Protein AF-A0A920IWI6-F1 (afdb_monomer_lite)

Secondary structure (DSSP, 8-state):
-HHHHHHHHSSS-HHHHHHHHHHHHHHHHHHHHHHHHHHHHHHHHHHHHHHHHHHHS---SS--HHHHTHHHHHHHHHHHHHHHHHHHH--SHHHHHHHHHHHHHHHH--STTHHHHHHHHHHHHHHHHGGG------S--------HHHHHHHHHHHHHHHHHHHHHT--

Sequence (171 aa):
MEWMALCSFLPGPTSTQVITGIGLERGGRSLALLTLVVWALPMILLMGCLSFIPQVFGSSNSFPVWLEFLVPMAAGFVAWAAWQIGRKVVTDKLSVALWAQGFAVVLMSGSPWGIPLILLSGGILGIVLGDSQKSEPNDNVVGNSFPWGIFTLFVGITSTCWIAMQFSLIP

Foldseek 3Di:
DVLLVVLVVDPDDSVLSSQLVVLCVPPHPVRSVVSNCVVCVVVCVVVVVVVCVPVVVDDDPDDDPVVVVVVVVVVVVVVVVLVVVLVVQVDDPLSVVLSVLLVVLVVVDPDPCSVVVSVVVNVVSCVVPVPVCPDDPPVDPPDPPPVVVVVVVVVVVVVVVVVVVVVVPPD

Radius of gyration: 20.81 Å; chains: 1; bounding box: 46×34×58 Å

pLDDT: mean 77.02, std 13.46, range [40.22, 94.19]

Structure (mmCIF, N/CA/C/O backbone):
data_AF-A0A920IWI6-F1
#
_entry.id   AF-A0A920IWI6-F1
#
loop_
_atom_site.group_PDB
_atom_site.id
_atom_site.type_symbol
_atom_site.label_atom_id
_atom_site.label_alt_id
_atom_site.label_comp_id
_atom_site.label_asym_id
_atom_site.label_entity_id
_atom_site.label_seq_id
_atom_site.pdbx_PDB_ins_code
_atom_site.Cartn_x
_atom_site.Cartn_y
_atom_site.Cartn_z
_atom_site.occupancy
_atom_site.B_iso_or_equiv
_atom_site.auth_seq_id
_atom_site.auth_comp_id
_atom_site.auth_asym_id
_atom_site.auth_atom_id
_atom_site.pdbx_PDB_model_num
ATOM 1 N N . MET A 1 1 ? 11.734 -3.103 21.085 1.00 55.38 1 MET A N 1
ATOM 2 C CA . MET A 1 1 ? 10.728 -4.048 20.548 1.00 55.38 1 MET A CA 1
ATOM 3 C C . MET A 1 1 ? 9.296 -3.562 20.766 1.00 55.38 1 MET A C 1
ATOM 5 O O . MET A 1 1 ? 8.414 -4.016 20.052 1.00 55.38 1 MET A O 1
ATOM 9 N N . GLU A 1 2 ? 9.062 -2.596 21.661 1.00 67.62 2 GLU A N 1
ATOM 10 C CA . GLU A 1 2 ? 7.712 -2.092 21.970 1.00 67.62 2 GLU A CA 1
ATOM 11 C C . GLU A 1 2 ? 7.025 -1.402 20.777 1.00 67.62 2 GLU A C 1
ATOM 13 O O . GLU A 1 2 ? 5.837 -1.603 20.556 1.00 67.62 2 GLU A O 1
ATOM 18 N N . TRP A 1 3 ? 7.779 -0.712 19.910 1.00 62.53 3 TRP A N 1
ATOM 19 C CA . TRP A 1 3 ? 7.235 -0.082 18.696 1.00 62.53 3 TRP A CA 1
ATOM 20 C C . TRP A 1 3 ? 6.680 -1.060 17.668 1.00 62.53 3 TRP A C 1
ATOM 22 O O . TRP A 1 3 ? 5.692 -0.758 17.013 1.00 62.53 3 TRP A O 1
ATOM 32 N N . MET A 1 4 ? 7.268 -2.250 17.540 1.00 63.41 4 MET A N 1
ATOM 33 C CA . MET A 1 4 ? 6.715 -3.272 16.651 1.00 63.41 4 MET A CA 1
ATOM 34 C C . MET A 1 4 ? 5.373 -3.774 17.180 1.00 63.41 4 MET A C 1
ATOM 36 O O . MET A 1 4 ? 4.449 -3.933 16.393 1.00 63.41 4 MET A O 1
ATOM 40 N N . ALA A 1 5 ? 5.236 -3.957 18.495 1.00 62.12 5 ALA A N 1
ATOM 41 C CA . ALA A 1 5 ? 3.978 -4.372 19.113 1.00 62.12 5 ALA A CA 1
ATOM 42 C C . ALA A 1 5 ? 2.900 -3.276 19.013 1.00 62.12 5 ALA A C 1
ATOM 44 O O . ALA A 1 5 ? 1.778 -3.562 18.602 1.00 62.12 5 ALA A O 1
ATOM 45 N N . LEU A 1 6 ? 3.257 -2.016 19.284 1.00 66.31 6 LEU A N 1
ATOM 46 C CA . LEU A 1 6 ? 2.349 -0.870 19.170 1.00 66.31 6 LEU A CA 1
ATOM 47 C C . LEU A 1 6 ? 1.905 -0.617 17.723 1.00 66.31 6 LEU A C 1
ATOM 49 O O . LEU A 1 6 ? 0.715 -0.472 17.457 1.00 66.31 6 LEU A O 1
ATOM 53 N N . CYS A 1 7 ? 2.826 -0.624 16.760 1.00 65.44 7 CYS A N 1
ATOM 54 C CA . CYS A 1 7 ? 2.481 -0.447 15.348 1.00 65.44 7 CYS A CA 1
ATOM 55 C C . CYS A 1 7 ? 1.749 -1.656 14.753 1.00 65.44 7 CYS A C 1
ATOM 57 O O . CYS A 1 7 ? 1.049 -1.495 13.766 1.00 65.44 7 CYS A O 1
ATOM 59 N N . SER A 1 8 ? 1.867 -2.850 15.343 1.00 61.97 8 SER A N 1
ATOM 60 C CA . SER A 1 8 ? 1.022 -3.997 14.969 1.00 61.97 8 SER A CA 1
ATOM 61 C C . SER A 1 8 ? -0.428 -3.827 15.430 1.00 61.97 8 SER A C 1
ATOM 63 O O . SER A 1 8 ? -1.314 -4.486 14.895 1.00 61.97 8 SER A O 1
ATOM 65 N N . PHE A 1 9 ? -0.658 -2.967 16.427 1.00 62.41 9 PHE A N 1
ATOM 66 C CA . PHE A 1 9 ? -1.979 -2.645 16.957 1.00 62.41 9 PHE A CA 1
ATOM 67 C C . PHE A 1 9 ? -2.629 -1.463 16.219 1.00 62.41 9 PHE A C 1
ATOM 69 O O . PHE A 1 9 ? -3.846 -1.430 16.059 1.00 62.41 9 PHE A O 1
ATOM 76 N N . LEU A 1 10 ? -1.837 -0.489 15.745 1.00 68.56 10 LEU A N 1
ATOM 77 C CA . LEU A 1 10 ? -2.353 0.630 14.951 1.00 68.56 10 LEU A CA 1
ATOM 78 C C . LEU A 1 10 ? -2.715 0.190 13.518 1.00 68.56 10 LEU A C 1
ATOM 80 O O . LEU A 1 10 ? -1.914 -0.469 12.856 1.00 68.56 10 LEU A O 1
ATOM 84 N N . PRO A 1 11 ? -3.862 0.628 12.967 1.00 58.19 11 PRO A N 1
ATOM 85 C CA . PRO A 1 11 ? -4.269 0.265 11.613 1.00 58.19 11 PRO A CA 1
ATOM 86 C C . PRO A 1 11 ? -3.323 0.867 10.561 1.00 58.19 11 PRO A C 1
ATOM 88 O O . PRO A 1 11 ? -3.189 2.087 10.452 1.00 58.19 11 PRO A O 1
ATOM 91 N N . GLY A 1 12 ? -2.647 0.007 9.792 1.00 64.19 12 GLY A N 1
ATOM 92 C CA . GLY A 1 12 ? -1.778 0.393 8.677 1.00 64.19 12 GLY A CA 1
ATOM 93 C C . GLY A 1 12 ? -0.689 -0.641 8.351 1.00 64.19 12 GLY A C 1
ATOM 94 O O . GLY A 1 12 ? -0.628 -1.707 8.963 1.00 64.19 12 GLY A O 1
ATOM 95 N N . PRO A 1 13 ? 0.162 -0.369 7.345 1.00 77.06 13 PRO A N 1
ATOM 96 C CA . PRO A 1 13 ? 1.268 -1.249 7.001 1.00 77.06 13 PRO A CA 1
ATOM 97 C C . PRO A 1 13 ? 2.352 -1.179 8.081 1.00 77.06 13 PRO A C 1
ATOM 99 O O . PRO A 1 13 ? 3.016 -0.156 8.251 1.00 77.06 13 PRO A O 1
ATOM 102 N N . THR A 1 14 ? 2.584 -2.295 8.769 1.00 77.81 14 THR A N 1
ATOM 103 C CA . THR A 1 14 ? 3.462 -2.347 9.947 1.00 77.81 14 THR A CA 1
ATOM 104 C C . THR A 1 14 ? 4.879 -1.836 9.659 1.00 77.81 14 THR A C 1
ATOM 106 O O . THR A 1 14 ? 5.479 -1.179 10.501 1.00 77.81 14 THR A O 1
ATOM 109 N N . SER A 1 15 ? 5.422 -2.061 8.456 1.00 80.81 15 SER A N 1
ATOM 110 C CA . SER A 1 15 ? 6.776 -1.601 8.106 1.00 80.81 15 SER A CA 1
ATOM 111 C C . SER A 1 15 ? 6.910 -0.075 8.071 1.00 80.81 15 SER A C 1
ATOM 113 O O . SER A 1 15 ? 7.887 0.445 8.610 1.00 80.81 15 SER A O 1
ATOM 115 N N . THR A 1 16 ? 5.949 0.643 7.478 1.00 83.94 16 THR A N 1
ATOM 116 C CA . THR A 1 16 ? 5.992 2.112 7.399 1.00 83.94 16 THR A CA 1
ATOM 117 C C . THR A 1 16 ? 5.630 2.741 8.738 1.00 83.94 16 THR A C 1
ATOM 119 O O . THR A 1 16 ? 6.266 3.699 9.170 1.00 83.94 16 THR A O 1
ATOM 122 N N . GLN A 1 17 ? 4.668 2.157 9.450 1.00 84.94 17 GLN A N 1
ATOM 123 C CA . GLN A 1 17 ? 4.281 2.629 10.776 1.00 84.94 17 GLN A CA 1
ATOM 124 C C . GLN A 1 17 ? 5.425 2.528 11.785 1.00 84.94 17 GLN A C 1
ATOM 126 O O . GLN A 1 17 ? 5.655 3.482 12.524 1.00 84.94 17 GLN A O 1
ATOM 131 N N . VAL A 1 18 ? 6.175 1.419 11.794 1.00 86.81 18 VAL A N 1
ATOM 132 C CA . VAL A 1 18 ? 7.304 1.241 12.721 1.00 86.81 18 VAL A CA 1
ATOM 133 C C . VAL A 1 18 ? 8.404 2.266 12.447 1.00 86.81 18 VAL A C 1
ATOM 135 O O . VAL A 1 18 ? 8.878 2.913 13.379 1.00 86.81 18 VAL A O 1
ATOM 138 N N . ILE A 1 19 ? 8.802 2.469 11.187 1.00 87.25 19 ILE A N 1
ATOM 139 C CA . ILE A 1 19 ? 9.897 3.399 10.865 1.00 87.25 19 ILE A CA 1
ATOM 140 C C . ILE A 1 19 ? 9.514 4.872 11.078 1.00 87.25 19 ILE A C 1
ATOM 142 O O . ILE A 1 19 ? 10.323 5.657 11.581 1.00 87.25 19 ILE A O 1
ATOM 146 N N . THR A 1 20 ? 8.275 5.255 10.757 1.00 85.88 20 THR A N 1
ATOM 147 C CA . THR A 1 20 ? 7.767 6.608 11.019 1.00 85.88 20 THR A CA 1
ATOM 148 C C . THR A 1 20 ? 7.549 6.835 12.516 1.00 85.88 20 THR A C 1
ATOM 150 O O . THR A 1 20 ? 7.886 7.907 13.013 1.00 85.88 20 THR A O 1
ATOM 153 N N . GLY A 1 21 ? 7.070 5.827 13.254 1.00 84.38 21 GLY A N 1
ATOM 154 C CA . GLY A 1 21 ? 6.902 5.882 14.709 1.00 84.38 21 GLY A CA 1
ATOM 155 C C . GLY A 1 21 ? 8.226 6.083 15.447 1.00 84.38 21 GLY A C 1
ATOM 156 O O . GLY A 1 21 ? 8.336 6.985 16.274 1.00 84.38 21 GLY A O 1
ATOM 157 N N . ILE A 1 22 ? 9.267 5.332 15.071 1.00 85.88 22 ILE A N 1
ATOM 158 C CA . ILE A 1 22 ? 10.623 5.513 15.618 1.00 85.88 22 ILE A CA 1
ATOM 159 C C . ILE A 1 22 ? 11.168 6.913 15.288 1.00 85.88 22 ILE A C 1
ATOM 161 O O . ILE A 1 22 ? 11.783 7.557 16.140 1.00 85.88 22 ILE A O 1
ATOM 165 N N . GLY A 1 23 ? 10.942 7.408 14.066 1.00 85.69 23 GLY A N 1
ATOM 166 C CA . GLY A 1 23 ? 11.349 8.762 13.671 1.00 85.69 23 GLY A CA 1
ATOM 167 C C . GLY A 1 23 ? 10.645 9.856 14.481 1.00 85.69 23 GLY A C 1
ATOM 168 O O . GLY A 1 23 ? 11.279 10.834 14.882 1.00 85.69 23 GLY A O 1
ATOM 169 N N . LEU A 1 24 ? 9.355 9.665 14.770 1.00 85.75 24 LEU A N 1
ATOM 170 C CA . LEU A 1 24 ? 8.544 10.599 15.548 1.00 85.75 24 LEU A CA 1
ATOM 171 C C . LEU A 1 24 ? 8.997 10.678 17.008 1.00 85.75 24 LEU A C 1
ATOM 173 O O . LEU A 1 24 ? 9.102 11.778 17.546 1.00 85.75 24 LEU A O 1
ATOM 177 N N . GLU A 1 25 ? 9.292 9.539 17.632 1.00 82.19 25 GLU A N 1
ATOM 178 C CA . GLU A 1 25 ? 9.760 9.492 19.019 1.00 82.19 25 GLU A CA 1
ATOM 179 C C . GLU A 1 25 ? 11.139 10.153 19.174 1.00 82.19 25 GLU A C 1
ATOM 181 O O . GLU A 1 25 ? 11.373 10.899 20.122 1.00 82.19 25 GLU A O 1
ATOM 186 N N . ARG A 1 26 ? 12.056 9.923 18.223 1.00 84.19 26 ARG A N 1
ATOM 187 C CA . ARG A 1 26 ? 13.444 10.395 18.350 1.00 84.19 26 ARG A CA 1
ATOM 188 C C . ARG A 1 26 ? 13.678 11.854 17.974 1.00 84.19 26 ARG A C 1
ATOM 190 O O . ARG A 1 26 ? 14.646 12.436 18.452 1.00 84.19 26 ARG A O 1
ATOM 197 N N . GLY A 1 27 ? 12.856 12.451 17.115 1.00 78.88 27 GLY A N 1
ATOM 198 C CA . GLY A 1 27 ? 13.068 13.844 16.694 1.00 78.88 27 GLY A CA 1
ATOM 199 C C . GLY A 1 27 ? 11.824 14.559 16.201 1.00 78.88 27 GLY A C 1
ATOM 200 O O . GLY A 1 27 ? 11.913 15.486 15.392 1.00 78.88 27 GLY A O 1
ATOM 201 N N . GLY A 1 28 ? 10.656 14.125 16.669 1.00 85.88 28 GLY A N 1
ATOM 202 C CA . GLY A 1 28 ? 9.388 14.750 16.342 1.00 85.88 28 GLY A CA 1
ATOM 203 C C . GLY A 1 28 ? 9.023 14.644 14.861 1.00 85.88 28 GLY A C 1
ATOM 204 O O . GLY A 1 28 ? 9.502 13.798 14.106 1.00 85.88 28 GLY A O 1
ATOM 205 N N . ARG A 1 29 ? 8.118 15.527 14.435 1.00 83.25 29 ARG A N 1
ATOM 206 C CA . ARG A 1 29 ? 7.467 15.472 13.114 1.00 83.25 29 ARG A CA 1
ATOM 207 C C . ARG A 1 29 ? 8.447 15.581 11.940 1.00 83.25 29 ARG A C 1
ATOM 209 O O . ARG A 1 29 ? 8.219 14.967 10.904 1.00 83.25 29 ARG A O 1
ATOM 216 N N . SER A 1 30 ? 9.532 16.340 12.106 1.00 85.56 30 SER A N 1
ATOM 217 C CA . SER A 1 30 ? 10.544 16.529 11.060 1.00 85.56 30 SER A CA 1
ATOM 218 C C . SER A 1 30 ? 11.342 15.246 10.807 1.00 85.56 30 SER A C 1
ATOM 220 O O . SER A 1 30 ? 11.473 14.817 9.660 1.00 85.56 30 SER A O 1
ATOM 222 N N . LEU A 1 31 ? 11.793 14.564 11.871 1.00 83.94 31 LEU A N 1
ATOM 223 C CA . LEU A 1 31 ? 12.487 13.282 11.721 1.00 83.94 31 LEU A CA 1
ATOM 224 C C . LEU A 1 31 ? 11.557 12.174 11.221 1.00 83.94 31 LEU A C 1
ATOM 226 O O . LEU A 1 31 ? 12.004 11.347 10.438 1.00 83.94 31 LEU A O 1
ATOM 230 N N . ALA A 1 32 ? 10.275 12.179 11.597 1.00 86.50 32 ALA A N 1
ATOM 231 C CA . ALA A 1 32 ? 9.292 11.228 11.071 1.00 86.50 32 ALA A CA 1
ATOM 232 C C . ALA A 1 32 ? 9.117 11.332 9.542 1.00 86.50 32 ALA A C 1
ATOM 234 O O . ALA A 1 32 ? 9.010 10.315 8.854 1.00 86.50 32 ALA A O 1
ATOM 235 N N . LEU A 1 33 ? 9.115 12.557 9.000 1.00 85.88 33 LEU A N 1
ATOM 236 C CA . LEU A 1 33 ? 9.098 12.777 7.551 1.00 85.88 33 LEU A CA 1
ATOM 237 C C . LEU A 1 33 ? 10.414 12.340 6.908 1.00 85.88 33 LEU A C 1
ATOM 239 O O . LEU A 1 33 ? 10.396 11.674 5.875 1.00 85.88 33 LEU A O 1
ATOM 243 N N . LEU A 1 34 ? 11.550 12.665 7.527 1.00 89.12 34 LEU A N 1
ATOM 244 C CA . LEU A 1 34 ? 12.857 12.296 6.995 1.00 89.12 34 LEU A CA 1
ATOM 245 C C . LEU A 1 34 ? 13.049 10.773 6.951 1.00 89.12 34 LEU A C 1
ATOM 247 O O . LEU A 1 34 ? 13.532 10.257 5.946 1.00 89.12 34 LEU A O 1
ATOM 251 N N . THR A 1 35 ? 12.620 10.034 7.979 1.00 90.44 35 THR A N 1
ATOM 252 C CA . THR A 1 35 ? 12.696 8.564 7.975 1.00 90.44 35 THR A CA 1
ATOM 253 C C . THR A 1 35 ? 11.788 7.944 6.919 1.00 90.44 35 THR A C 1
ATOM 255 O O . THR A 1 35 ? 12.191 6.972 6.281 1.00 90.44 35 THR A O 1
ATOM 258 N N . LEU A 1 36 ? 10.610 8.522 6.669 1.00 89.06 36 LEU A N 1
ATOM 259 C CA . LEU A 1 36 ? 9.719 8.086 5.592 1.00 89.06 36 LEU A CA 1
ATOM 260 C C . LEU A 1 36 ? 10.340 8.334 4.209 1.00 89.06 36 LEU A C 1
ATOM 262 O O . LEU A 1 36 ? 10.294 7.451 3.353 1.00 89.06 36 LEU A O 1
ATOM 266 N N . VAL A 1 37 ? 10.970 9.495 4.002 1.00 89.75 37 VAL A N 1
ATOM 267 C CA . VAL A 1 37 ? 11.681 9.807 2.752 1.00 89.75 37 VAL A CA 1
ATOM 268 C C . VAL A 1 37 ? 12.837 8.837 2.541 1.00 89.75 37 VAL A C 1
ATOM 270 O O . VAL A 1 37 ? 12.911 8.221 1.484 1.00 89.75 37 VAL A O 1
ATOM 273 N N . VAL A 1 38 ? 13.695 8.640 3.545 1.00 92.00 38 VAL A N 1
ATOM 274 C CA . VAL A 1 38 ? 14.835 7.709 3.464 1.00 92.00 38 VAL A CA 1
ATOM 275 C C . VAL A 1 38 ? 14.367 6.276 3.192 1.00 92.00 38 VAL A C 1
ATOM 277 O O . VAL A 1 38 ? 15.019 5.557 2.439 1.00 92.00 38 VAL A O 1
ATOM 280 N N . TRP A 1 39 ? 13.223 5.872 3.748 1.00 91.19 39 TRP A N 1
ATOM 281 C CA . TRP A 1 39 ? 12.625 4.560 3.501 1.00 91.19 39 TRP A CA 1
ATOM 282 C C . TRP A 1 39 ? 12.106 4.388 2.064 1.00 91.19 39 TRP A C 1
ATOM 284 O O . TRP A 1 39 ? 12.289 3.323 1.477 1.00 91.19 39 TRP A O 1
ATOM 294 N N . ALA A 1 40 ? 11.487 5.418 1.478 1.00 90.25 40 ALA A N 1
ATOM 295 C CA . ALA A 1 40 ? 10.941 5.363 0.117 1.00 90.25 40 ALA A CA 1
ATOM 296 C C . ALA A 1 40 ? 12.008 5.557 -0.979 1.00 90.25 40 ALA A C 1
ATOM 298 O O . ALA A 1 40 ? 11.897 5.006 -2.077 1.00 90.25 40 ALA A O 1
ATOM 299 N N . LEU A 1 41 ? 13.060 6.319 -0.673 1.00 92.62 41 LEU A N 1
ATOM 300 C CA . LEU A 1 41 ? 14.152 6.680 -1.576 1.00 92.62 41 LEU A CA 1
ATOM 301 C C . LEU A 1 41 ? 14.799 5.498 -2.327 1.00 92.62 41 LEU A C 1
ATOM 303 O O . LEU A 1 41 ? 14.967 5.633 -3.539 1.00 92.62 41 LEU A O 1
ATOM 307 N N . PRO A 1 42 ? 15.129 4.340 -1.715 1.00 91.50 42 PRO A N 1
ATOM 308 C CA . PRO A 1 42 ? 15.758 3.236 -2.444 1.00 91.50 42 PRO A CA 1
ATOM 309 C C . PRO A 1 42 ? 14.888 2.700 -3.584 1.00 91.50 42 PRO A C 1
ATOM 311 O O . PRO A 1 42 ? 15.408 2.433 -4.665 1.00 91.50 42 PRO A O 1
ATOM 314 N N . MET A 1 43 ? 13.570 2.586 -3.383 1.00 90.88 43 MET A N 1
ATOM 315 C CA . MET A 1 43 ? 12.673 2.130 -4.449 1.00 90.88 43 MET A CA 1
ATOM 316 C C . MET A 1 43 ? 12.461 3.190 -5.523 1.00 90.88 43 MET A C 1
ATOM 318 O O . MET A 1 43 ? 12.404 2.844 -6.701 1.00 90.88 43 MET A O 1
ATOM 322 N N . ILE A 1 44 ? 12.402 4.468 -5.142 1.00 92.06 44 ILE A N 1
ATOM 323 C CA . ILE A 1 44 ? 12.317 5.577 -6.102 1.00 92.06 44 ILE A CA 1
ATOM 324 C C . ILE A 1 44 ? 13.566 5.606 -6.988 1.00 92.06 44 ILE A C 1
ATOM 326 O O . ILE A 1 44 ? 13.440 5.713 -8.204 1.00 92.06 44 ILE A O 1
ATOM 330 N N . LEU A 1 45 ? 14.761 5.462 -6.404 1.00 93.88 45 LEU A N 1
ATOM 331 C CA . LEU A 1 45 ? 16.008 5.396 -7.165 1.00 93.88 45 LEU A CA 1
ATOM 332 C C . LEU A 1 45 ? 16.059 4.163 -8.063 1.00 93.88 45 LEU A C 1
ATOM 334 O O . LEU A 1 45 ? 16.397 4.289 -9.234 1.00 93.88 45 LEU A O 1
ATOM 338 N N . LEU A 1 46 ? 15.704 2.986 -7.544 1.00 92.56 46 LEU A N 1
ATOM 339 C CA . LEU A 1 46 ? 15.715 1.751 -8.326 1.00 92.56 46 LEU A CA 1
ATOM 340 C C . LEU A 1 46 ? 14.767 1.858 -9.525 1.00 92.56 46 LEU A C 1
ATOM 342 O O . LEU A 1 46 ? 15.193 1.647 -10.656 1.00 92.56 46 LEU A O 1
ATOM 346 N N . MET A 1 47 ? 13.507 2.236 -9.299 1.00 88.88 47 MET A N 1
ATOM 347 C CA . MET A 1 47 ? 12.517 2.391 -10.370 1.00 88.88 47 MET A CA 1
ATOM 348 C C . MET A 1 47 ? 12.884 3.524 -11.331 1.00 88.88 47 MET A C 1
ATOM 350 O O . MET A 1 47 ? 12.738 3.371 -12.543 1.00 88.88 47 MET A O 1
ATOM 354 N N . GLY A 1 48 ? 13.423 4.629 -10.811 1.00 90.12 48 GLY A N 1
ATOM 355 C CA . GLY A 1 48 ? 13.946 5.732 -11.613 1.00 90.12 48 GLY A CA 1
ATOM 356 C C . GLY A 1 48 ? 15.066 5.279 -12.547 1.00 90.12 48 GLY A C 1
ATOM 357 O O . GLY A 1 48 ? 14.998 5.536 -13.743 1.00 90.12 48 GLY A O 1
ATOM 358 N N . CYS A 1 49 ? 16.048 4.532 -12.039 1.00 88.62 49 CYS A N 1
ATOM 359 C CA . CYS A 1 49 ? 17.125 3.956 -12.844 1.00 88.62 49 CYS A CA 1
ATOM 360 C C . CYS A 1 49 ? 16.600 2.952 -13.880 1.00 88.62 49 CYS A C 1
ATOM 362 O O . CYS A 1 49 ? 17.012 2.998 -15.039 1.00 88.62 49 CYS A O 1
ATOM 364 N N . LEU A 1 50 ? 15.670 2.072 -13.490 1.00 84.31 50 LEU A N 1
ATOM 365 C CA . LEU A 1 50 ? 15.060 1.092 -14.395 1.00 84.31 50 LEU A CA 1
ATOM 366 C C . LEU A 1 50 ? 14.308 1.760 -15.557 1.00 84.31 50 LEU A C 1
ATOM 368 O O . LEU A 1 50 ? 14.319 1.231 -16.666 1.00 84.31 50 LEU A O 1
ATOM 372 N N . SER A 1 51 ? 13.717 2.937 -15.337 1.00 84.50 51 SER A N 1
ATOM 373 C CA . SER A 1 51 ? 13.006 3.709 -16.368 1.00 84.50 51 SER A CA 1
ATOM 374 C C . SER A 1 51 ? 13.902 4.149 -17.538 1.00 84.50 51 SER A C 1
ATOM 376 O O . SER A 1 51 ? 13.431 4.285 -18.666 1.00 84.50 51 SER A O 1
ATOM 378 N N . PHE A 1 52 ? 15.209 4.322 -17.310 1.00 82.06 52 PHE A N 1
ATOM 379 C CA . PHE A 1 52 ? 16.162 4.706 -18.360 1.00 82.06 52 PHE A CA 1
ATOM 380 C C . PHE A 1 52 ? 16.687 3.518 -19.177 1.00 82.06 52 PHE A C 1
ATOM 382 O O . PHE A 1 52 ? 17.242 3.720 -20.257 1.00 82.06 52 PHE A O 1
ATOM 389 N N . ILE A 1 53 ? 16.492 2.277 -18.711 1.00 79.44 53 ILE A N 1
ATOM 390 C CA . ILE A 1 53 ? 16.974 1.068 -19.399 1.00 79.44 53 ILE A CA 1
ATOM 391 C C . ILE A 1 53 ? 16.452 0.992 -20.849 1.00 79.44 53 ILE A C 1
ATOM 393 O O . ILE A 1 53 ? 17.274 0.840 -21.753 1.00 79.44 53 ILE A O 1
ATOM 397 N N . PRO A 1 54 ? 15.146 1.168 -21.139 1.00 73.81 54 PRO A N 1
ATOM 398 C CA . PRO A 1 54 ? 14.646 1.110 -22.516 1.00 73.81 54 PRO A CA 1
ATOM 399 C C . PRO A 1 54 ? 15.241 2.182 -23.442 1.00 73.81 54 PRO A C 1
ATOM 401 O O . PRO A 1 54 ? 15.360 1.953 -24.642 1.00 73.81 54 PRO A O 1
ATOM 404 N N . GLN A 1 55 ? 15.635 3.339 -22.898 1.00 74.50 55 GLN A N 1
ATOM 405 C CA . GLN A 1 55 ? 16.200 4.450 -23.672 1.00 74.50 55 GLN A CA 1
ATOM 406 C C . GLN A 1 55 ? 17.663 4.192 -24.070 1.00 74.50 55 GLN A C 1
ATOM 408 O O . GLN A 1 55 ? 18.088 4.603 -25.147 1.00 74.50 55 GLN A O 1
ATOM 413 N N . VAL A 1 56 ? 18.426 3.491 -23.224 1.00 71.12 56 VAL A N 1
ATOM 414 C CA . VAL A 1 56 ? 19.852 3.184 -23.449 1.00 71.12 56 VAL A CA 1
ATOM 415 C C . VAL A 1 56 ? 20.045 1.985 -24.382 1.00 71.12 56 VAL A C 1
ATOM 417 O O . VAL A 1 56 ? 20.973 1.976 -25.186 1.00 71.12 56 VAL A O 1
ATOM 420 N N . PHE A 1 57 ? 19.164 0.982 -24.313 1.00 68.06 57 PHE A N 1
ATOM 421 C CA . PHE A 1 57 ? 19.268 -0.252 -25.108 1.00 68.06 57 PHE A CA 1
ATOM 422 C C . PHE A 1 57 ? 18.667 -0.159 -26.520 1.00 68.06 57 PHE A C 1
ATOM 424 O O . PHE A 1 57 ? 18.512 -1.190 -27.169 1.00 68.06 57 PHE A O 1
ATOM 431 N N . GLY A 1 58 ? 18.352 1.060 -26.981 1.00 65.69 58 GLY A N 1
ATOM 432 C CA . GLY A 1 58 ? 17.846 1.421 -28.309 1.00 65.69 58 GLY A CA 1
ATOM 433 C C . GLY A 1 58 ? 17.673 0.269 -29.298 1.00 65.69 58 GLY A C 1
ATOM 434 O O . GLY A 1 58 ? 18.597 -0.048 -30.041 1.00 65.69 58 GLY A O 1
ATOM 435 N N . SER A 1 59 ? 16.491 -0.349 -29.335 1.00 53.91 59 SER A N 1
ATOM 436 C CA . SER A 1 59 ? 16.073 -1.203 -30.451 1.00 53.91 59 SER A CA 1
ATOM 437 C C . SER A 1 59 ? 14.591 -1.529 -30.379 1.00 53.91 59 SER A C 1
ATOM 439 O O . SER A 1 59 ? 14.147 -2.237 -29.483 1.00 53.91 59 SER A O 1
ATOM 441 N N . SER A 1 60 ? 13.876 -1.067 -31.411 1.00 55.75 60 SER A N 1
ATOM 442 C CA . SER A 1 60 ? 12.479 -1.358 -31.754 1.00 55.75 60 SER A CA 1
ATOM 443 C C . SER A 1 60 ? 11.441 -1.000 -30.687 1.00 55.75 60 SER A C 1
ATOM 445 O O . SER A 1 60 ? 11.656 -1.105 -29.491 1.00 55.75 60 SER A O 1
ATOM 447 N N . ASN A 1 61 ? 10.274 -0.560 -31.136 1.00 57.09 61 ASN A N 1
ATOM 448 C CA . ASN A 1 61 ? 9.162 -0.064 -30.323 1.00 57.09 61 ASN A CA 1
ATOM 449 C C . ASN A 1 61 ? 8.469 -1.168 -29.478 1.00 57.09 61 ASN A C 1
ATOM 451 O O . ASN A 1 61 ? 7.263 -1.112 -29.247 1.00 57.09 61 ASN A O 1
ATOM 455 N N . SER A 1 62 ? 9.197 -2.216 -29.086 1.00 61.72 62 SER A N 1
ATOM 456 C CA . SER A 1 62 ? 8.682 -3.454 -28.508 1.00 61.72 62 SER A CA 1
ATOM 457 C C . SER A 1 62 ? 9.493 -3.827 -27.272 1.00 61.72 62 SER A C 1
ATOM 459 O O . SER A 1 62 ? 10.713 -3.967 -27.328 1.00 61.72 62 SER A O 1
ATOM 461 N N . PHE A 1 63 ? 8.802 -3.985 -26.141 1.00 65.38 63 PHE A N 1
ATOM 462 C CA . PHE A 1 63 ? 9.410 -4.484 -24.912 1.00 65.38 63 PHE A CA 1
ATOM 463 C C . PHE A 1 63 ? 10.052 -5.863 -25.156 1.00 65.38 63 PHE A C 1
ATOM 465 O O . PHE A 1 63 ? 9.496 -6.674 -25.899 1.00 65.38 63 PHE A O 1
ATOM 472 N N . PRO A 1 64 ? 11.200 -6.167 -24.527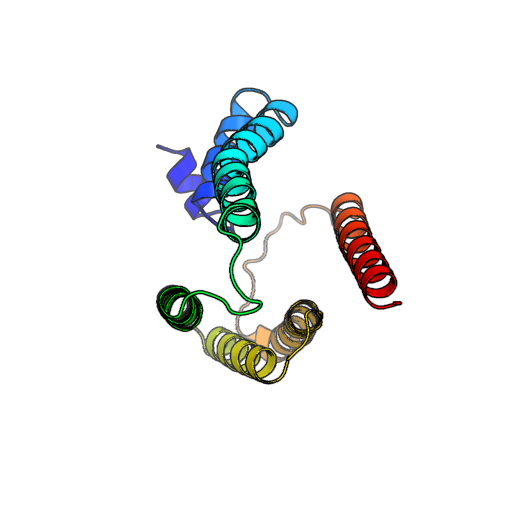 1.00 72.38 64 PRO A N 1
ATOM 473 C CA . PRO A 1 64 ? 11.773 -7.506 -24.557 1.00 72.38 64 PRO A CA 1
ATOM 474 C C . PRO A 1 64 ? 10.745 -8.547 -24.094 1.00 72.38 64 PRO A C 1
ATOM 476 O O . PRO A 1 64 ? 10.117 -8.361 -23.054 1.00 72.38 64 PRO A O 1
ATOM 479 N N . VAL A 1 65 ? 10.627 -9.669 -24.810 1.00 77.00 65 VAL A N 1
ATOM 480 C CA . VAL A 1 65 ? 9.648 -10.747 -24.533 1.00 77.00 65 VAL A CA 1
ATOM 481 C C . VAL A 1 65 ? 9.699 -11.240 -23.076 1.00 77.00 65 VAL A C 1
ATOM 483 O O . VAL A 1 65 ? 8.690 -11.642 -22.509 1.00 77.00 65 VAL A O 1
ATOM 486 N N . TRP A 1 66 ? 10.858 -11.168 -22.414 1.00 75.44 66 TRP A N 1
ATOM 487 C CA . TRP A 1 66 ? 10.988 -11.554 -21.006 1.00 75.44 66 TRP A CA 1
ATOM 488 C C . TRP A 1 66 ? 10.320 -10.572 -20.022 1.00 75.44 66 TRP A C 1
ATOM 490 O O . TRP A 1 66 ? 9.875 -11.003 -18.960 1.00 75.44 66 TRP A O 1
ATOM 500 N N . LEU A 1 67 ? 10.203 -9.278 -20.360 1.00 78.00 67 LEU A N 1
ATOM 501 C CA . LEU A 1 67 ? 9.475 -8.297 -19.540 1.00 78.00 67 LEU A CA 1
ATOM 502 C C . LEU A 1 67 ? 7.959 -8.496 -19.611 1.00 78.00 67 LEU A C 1
ATOM 504 O O . LEU A 1 67 ? 7.257 -8.119 -18.677 1.00 78.00 67 LEU A O 1
ATOM 508 N N . GLU A 1 68 ? 7.446 -9.112 -20.674 1.0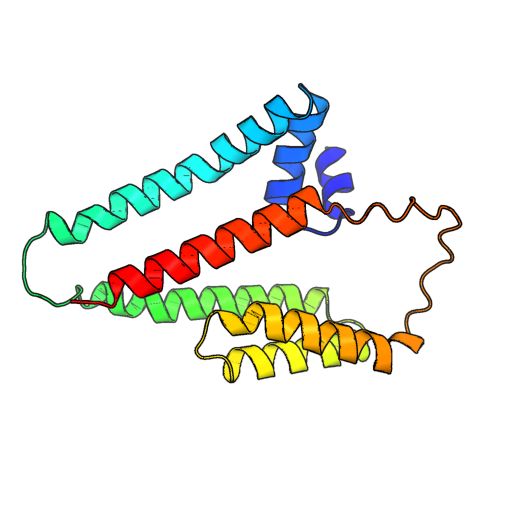0 81.56 68 GLU A N 1
ATOM 509 C CA . GLU A 1 68 ? 6.014 -9.392 -20.808 1.00 81.56 68 GLU A CA 1
ATOM 510 C C . GLU A 1 68 ? 5.521 -10.352 -19.714 1.00 81.56 68 GLU A C 1
ATOM 512 O O . GLU A 1 68 ? 4.414 -10.194 -19.206 1.00 81.56 68 GLU A O 1
ATOM 517 N N . PHE A 1 69 ? 6.381 -11.265 -19.248 1.00 86.44 69 PHE A N 1
ATOM 518 C CA . PHE A 1 69 ? 6.094 -12.152 -18.114 1.00 86.44 69 PHE A CA 1
ATOM 519 C C . PHE A 1 69 ? 6.106 -11.442 -16.753 1.00 86.44 69 PHE A C 1
ATOM 521 O O . PHE A 1 69 ? 5.563 -11.967 -15.780 1.00 86.44 69 PHE A O 1
ATOM 528 N N . LEU A 1 70 ? 6.671 -10.236 -16.663 1.00 86.31 70 LEU A N 1
ATOM 529 C CA . LEU A 1 70 ? 6.743 -9.487 -15.409 1.00 86.31 70 LEU A CA 1
ATOM 530 C C . LEU A 1 70 ? 5.354 -9.010 -14.958 1.00 86.31 70 LEU A C 1
ATOM 532 O O . LEU A 1 70 ? 5.054 -9.041 -13.765 1.00 86.31 70 LEU A O 1
ATOM 536 N N . VAL A 1 71 ? 4.480 -8.650 -15.905 1.00 85.31 71 VAL A N 1
ATOM 537 C CA . VAL A 1 71 ? 3.093 -8.226 -15.641 1.00 85.31 71 VAL A CA 1
ATOM 538 C C . VAL A 1 71 ? 2.251 -9.343 -14.993 1.00 85.31 71 VAL A C 1
ATOM 540 O O . VAL A 1 71 ? 1.727 -9.117 -13.897 1.00 85.31 71 VAL A O 1
ATOM 543 N N . PRO A 1 72 ? 2.126 -10.556 -15.573 1.00 90.25 72 PRO A N 1
ATOM 544 C CA . PRO A 1 72 ? 1.381 -11.644 -14.944 1.00 90.25 72 PRO A CA 1
ATOM 545 C C . PRO A 1 72 ? 2.045 -12.153 -13.655 1.00 90.25 72 PRO A C 1
ATOM 547 O O . PRO A 1 72 ? 1.333 -12.537 -12.727 1.00 90.25 72 PRO A O 1
ATOM 550 N N . MET A 1 73 ? 3.379 -12.105 -13.534 1.00 92.12 73 MET A N 1
ATOM 551 C CA . MET A 1 73 ? 4.056 -12.419 -12.268 1.00 92.12 73 MET A CA 1
ATOM 552 C C . MET A 1 73 ? 3.677 -11.437 -11.154 1.00 92.12 73 MET A C 1
ATOM 554 O O . MET A 1 73 ? 3.334 -11.864 -10.050 1.00 92.12 73 MET A O 1
ATOM 558 N N . ALA A 1 74 ? 3.694 -10.131 -11.438 1.00 90.38 74 ALA A N 1
ATOM 559 C CA . ALA A 1 74 ? 3.278 -9.103 -10.488 1.00 90.38 74 ALA A CA 1
ATOM 560 C C . ALA A 1 74 ? 1.809 -9.284 -10.074 1.00 90.38 74 ALA A C 1
ATOM 562 O O . ALA A 1 74 ? 1.500 -9.243 -8.882 1.00 90.38 74 ALA A O 1
ATOM 563 N N . ALA A 1 75 ? 0.918 -9.571 -11.029 1.00 90.31 75 ALA A N 1
ATOM 564 C CA . ALA A 1 75 ? -0.482 -9.881 -10.741 1.00 90.31 75 ALA A CA 1
ATOM 565 C C . ALA A 1 75 ? -0.626 -11.094 -9.802 1.00 90.31 75 ALA A C 1
ATOM 567 O O . ALA A 1 75 ? -1.402 -11.043 -8.847 1.00 90.31 75 ALA A O 1
ATOM 568 N N . GLY A 1 76 ? 0.169 -12.151 -10.011 1.00 94.19 76 GLY A N 1
ATOM 569 C CA . GLY A 1 76 ? 0.212 -13.321 -9.129 1.00 94.19 76 GLY A CA 1
ATOM 570 C C . GLY A 1 76 ? 0.654 -12.988 -7.700 1.00 94.19 76 GLY A C 1
ATOM 571 O O . GLY A 1 76 ? 0.010 -13.421 -6.741 1.00 94.19 76 GLY A O 1
ATOM 572 N N . PHE A 1 77 ? 1.699 -12.170 -7.537 1.00 93.88 77 PHE A N 1
ATOM 573 C CA . PHE A 1 77 ? 2.147 -11.710 -6.216 1.00 93.88 77 PHE A CA 1
ATOM 574 C C . PHE A 1 77 ? 1.077 -10.890 -5.492 1.00 93.88 77 PHE A C 1
ATOM 576 O O . PHE A 1 77 ? 0.828 -11.119 -4.307 1.00 93.88 77 PHE A O 1
ATOM 583 N N . VAL A 1 78 ? 0.419 -9.967 -6.199 1.00 91.25 78 VAL A N 1
ATOM 584 C CA . VAL A 1 78 ? -0.661 -9.147 -5.632 1.00 91.25 78 VAL A CA 1
ATOM 585 C C . VAL A 1 78 ? -1.850 -10.021 -5.234 1.00 91.25 78 VAL A C 1
ATOM 587 O O . VAL A 1 78 ? -2.369 -9.861 -4.132 1.00 91.25 78 VAL A O 1
ATOM 590 N N . ALA A 1 79 ? -2.245 -10.982 -6.073 1.00 92.25 79 ALA A N 1
ATOM 591 C CA . ALA A 1 79 ? -3.328 -11.914 -5.765 1.00 92.25 79 ALA A CA 1
ATOM 592 C C . ALA A 1 79 ? -3.020 -12.765 -4.522 1.00 92.25 79 ALA A C 1
ATOM 594 O O . ALA A 1 79 ? -3.869 -12.912 -3.641 1.00 92.25 79 ALA A O 1
ATOM 595 N N . TRP A 1 80 ? -1.793 -13.281 -4.406 1.00 93.75 80 TRP A N 1
ATOM 596 C CA . TRP A 1 80 ? -1.373 -14.051 -3.237 1.00 93.75 80 TRP A CA 1
ATOM 597 C C . TRP A 1 80 ? -1.335 -13.200 -1.962 1.00 93.75 80 TRP A C 1
ATOM 599 O O . TRP A 1 80 ? -1.838 -13.629 -0.922 1.00 93.75 80 TRP A O 1
ATOM 609 N N . ALA A 1 81 ? -0.807 -11.975 -2.040 1.00 89.88 81 ALA A N 1
ATOM 610 C CA . ALA A 1 81 ? -0.803 -11.041 -0.917 1.00 89.88 81 ALA A CA 1
ATOM 611 C C . ALA A 1 81 ? -2.233 -10.671 -0.487 1.00 89.88 81 ALA A C 1
ATOM 613 O O . ALA A 1 81 ? -2.554 -10.712 0.702 1.00 89.88 81 ALA A O 1
ATOM 614 N N . ALA A 1 82 ? -3.117 -10.387 -1.448 1.00 89.75 82 ALA A N 1
ATOM 615 C CA . ALA A 1 82 ? -4.527 -10.108 -1.196 1.00 89.75 82 ALA A CA 1
ATOM 616 C C . ALA A 1 82 ? -5.229 -11.297 -0.526 1.00 89.75 82 ALA A C 1
ATOM 618 O O . ALA A 1 82 ? -5.981 -11.105 0.428 1.00 89.75 82 ALA A O 1
ATOM 619 N N . TRP A 1 83 ? -4.941 -12.527 -0.961 1.00 91.56 83 TRP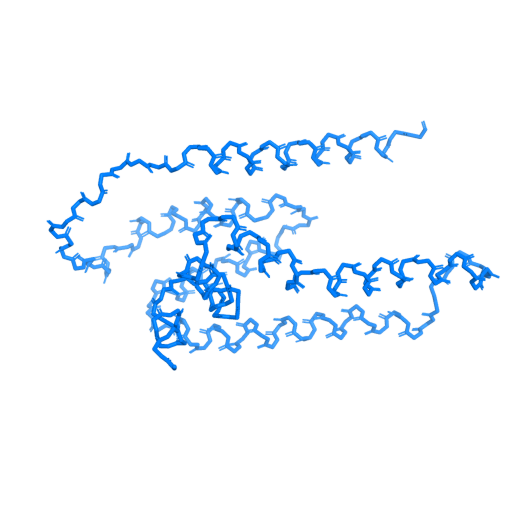 A N 1
ATOM 620 C CA . TRP A 1 83 ? -5.453 -13.744 -0.332 1.00 91.56 83 TRP A CA 1
ATOM 621 C C . TRP A 1 83 ? -4.933 -13.927 1.098 1.00 91.56 83 TRP A C 1
ATOM 623 O O . TRP A 1 83 ? -5.706 -14.214 2.015 1.00 91.56 83 TRP A O 1
ATOM 633 N N . GLN A 1 84 ? -3.631 -13.732 1.317 1.00 91.06 84 GLN A N 1
ATOM 634 C CA . GLN A 1 84 ? -3.008 -13.861 2.634 1.00 91.06 84 GLN A CA 1
ATOM 635 C C . GLN A 1 84 ? -3.577 -12.844 3.636 1.00 91.06 84 GLN A C 1
ATOM 637 O O . GLN A 1 84 ? -3.818 -13.197 4.792 1.00 91.06 84 GLN A O 1
ATOM 642 N N . ILE A 1 85 ? -3.801 -11.601 3.200 1.00 87.56 85 ILE A N 1
ATOM 643 C CA . ILE A 1 85 ? -4.419 -10.544 4.011 1.00 87.56 85 ILE A CA 1
ATOM 644 C C . ILE A 1 85 ? -5.906 -10.843 4.219 1.00 87.56 85 ILE A C 1
ATOM 646 O O . ILE A 1 85 ? -6.378 -10.805 5.353 1.00 87.56 85 ILE A O 1
ATOM 650 N N . GLY A 1 86 ? -6.625 -11.214 3.158 1.00 86.56 86 GLY A N 1
ATOM 651 C CA . GLY A 1 86 ? -8.044 -11.565 3.212 1.00 86.56 86 GLY A CA 1
ATOM 652 C C . GLY A 1 86 ? -8.319 -12.652 4.245 1.00 86.56 86 GLY A C 1
ATOM 653 O O . GLY A 1 86 ? -9.157 -12.471 5.118 1.00 86.56 86 GLY A O 1
ATOM 654 N N . ARG A 1 87 ? -7.521 -13.724 4.264 1.00 89.50 87 ARG A N 1
ATOM 655 C CA . ARG A 1 87 ? -7.640 -14.789 5.274 1.00 89.50 87 ARG A CA 1
ATOM 656 C C . ARG A 1 87 ? -7.465 -14.331 6.724 1.00 89.50 87 ARG A C 1
ATOM 658 O O . ARG A 1 87 ? -7.935 -15.026 7.617 1.00 89.50 87 ARG A O 1
ATOM 665 N N . LYS A 1 88 ? -6.745 -13.235 6.966 1.00 83.75 88 LYS A N 1
ATOM 666 C CA . LYS A 1 88 ? -6.532 -12.682 8.312 1.00 83.75 88 LYS A CA 1
ATOM 667 C C . LYS A 1 88 ? -7.626 -11.692 8.716 1.00 83.75 88 LYS A C 1
ATOM 669 O O . LYS A 1 88 ? -7.922 -11.594 9.897 1.00 83.75 88 LYS A O 1
ATOM 674 N N . VAL A 1 89 ? -8.186 -10.958 7.753 1.00 82.31 89 VAL A N 1
ATOM 675 C CA . VAL A 1 89 ? -9.141 -9.858 7.989 1.00 82.31 89 VAL A CA 1
ATOM 676 C C . VAL A 1 89 ? -10.601 -10.314 7.867 1.00 82.31 89 VAL A C 1
ATOM 678 O O . VAL A 1 89 ? -11.495 -9.739 8.484 1.00 82.31 89 VAL A O 1
ATOM 681 N N . VAL A 1 90 ? -10.869 -11.349 7.071 1.00 85.31 90 VAL A N 1
ATOM 682 C CA . VAL A 1 90 ? -12.221 -11.844 6.794 1.00 85.31 90 VAL A CA 1
ATOM 683 C C . VAL A 1 90 ? -12.631 -12.861 7.860 1.00 85.31 90 VAL A C 1
ATOM 685 O O . VAL A 1 90 ? -12.475 -14.068 7.690 1.00 85.31 90 VAL A O 1
ATOM 688 N N . THR A 1 91 ? -13.139 -12.349 8.977 1.00 83.62 91 THR A N 1
ATOM 689 C CA . THR A 1 91 ? -13.654 -13.136 10.111 1.00 83.62 91 THR 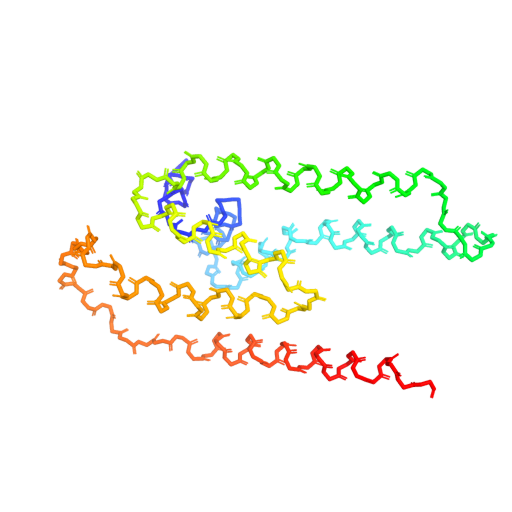A CA 1
ATOM 690 C C . THR A 1 91 ? -15.180 -13.162 10.149 1.00 83.62 91 THR A C 1
ATOM 692 O O . THR A 1 91 ? -15.781 -14.209 10.377 1.00 83.62 91 THR A O 1
ATOM 695 N N . ASP A 1 92 ? -15.807 -12.018 9.869 1.00 86.00 92 ASP A N 1
ATOM 696 C CA . ASP A 1 92 ? -17.242 -11.793 10.036 1.00 86.00 92 ASP A CA 1
ATOM 697 C C . ASP A 1 92 ? -17.992 -11.712 8.705 1.00 86.00 92 ASP A C 1
ATOM 699 O O . ASP A 1 92 ? -17.422 -11.411 7.655 1.00 86.00 92 ASP A O 1
ATOM 703 N N . LYS A 1 93 ? -19.317 -11.915 8.750 1.00 82.69 93 LYS A N 1
ATOM 704 C CA . LYS A 1 93 ? -20.196 -11.834 7.566 1.00 82.69 93 LYS A CA 1
ATOM 705 C C . LYS A 1 93 ? -20.101 -10.477 6.858 1.00 82.69 93 LYS A C 1
ATOM 707 O O . LYS A 1 93 ? -20.149 -10.424 5.633 1.00 82.69 93 LYS A O 1
ATOM 712 N N . LEU A 1 94 ? -19.928 -9.398 7.625 1.00 83.00 94 LEU A N 1
ATOM 713 C CA . LEU A 1 94 ? -19.714 -8.053 7.093 1.00 83.00 94 LEU A CA 1
ATOM 714 C C . LEU A 1 94 ? -18.362 -7.945 6.379 1.00 83.00 94 LEU A C 1
ATOM 716 O O . LEU A 1 94 ? -18.307 -7.453 5.255 1.00 83.00 94 LEU A O 1
ATOM 720 N N . SER A 1 95 ? -17.286 -8.458 6.982 1.00 84.44 95 SER A N 1
ATOM 721 C CA . SER A 1 95 ? -15.948 -8.466 6.378 1.00 84.44 95 SER A CA 1
ATOM 722 C C . SER A 1 95 ? -15.917 -9.281 5.083 1.00 84.44 95 SER A C 1
ATOM 724 O O . SER A 1 95 ? -15.277 -8.867 4.120 1.00 84.44 95 SER A O 1
ATOM 726 N N . VAL A 1 96 ? -16.661 -10.393 5.017 1.00 88.69 96 VAL A N 1
ATOM 727 C CA . VAL A 1 96 ? -16.858 -11.169 3.777 1.00 88.69 96 VAL A CA 1
ATOM 728 C C . VAL A 1 96 ? -17.577 -10.330 2.720 1.00 88.69 96 VAL A C 1
ATOM 730 O O . VAL A 1 96 ? -17.139 -10.300 1.570 1.00 88.69 96 VAL A O 1
ATOM 733 N N . ALA A 1 97 ? -18.656 -9.636 3.094 1.00 87.25 97 ALA A N 1
ATOM 734 C CA . ALA A 1 97 ? -19.430 -8.811 2.169 1.00 87.25 97 ALA A CA 1
ATOM 735 C C . ALA A 1 97 ? -18.600 -7.645 1.604 1.00 87.25 97 ALA A C 1
ATOM 737 O O . ALA A 1 97 ? -18.589 -7.440 0.392 1.00 87.25 97 ALA A O 1
ATOM 738 N N . LEU A 1 98 ? -17.836 -6.947 2.452 1.00 87.75 98 LEU A N 1
ATOM 739 C CA . LEU A 1 98 ? -16.916 -5.889 2.025 1.00 87.75 98 LEU A CA 1
ATOM 740 C C . LEU A 1 98 ? -15.803 -6.424 1.120 1.00 87.75 98 LEU A C 1
ATOM 742 O O . LEU A 1 98 ? -15.453 -5.786 0.128 1.00 87.75 98 LEU A O 1
ATOM 746 N N . TRP A 1 99 ? -15.256 -7.598 1.436 1.00 88.94 99 TRP A N 1
ATOM 747 C CA . TRP A 1 99 ? -14.199 -8.215 0.639 1.00 88.94 99 TRP A CA 1
ATOM 748 C C . TRP A 1 99 ? -14.702 -8.622 -0.753 1.00 88.94 99 TRP A C 1
ATOM 750 O O . TRP A 1 99 ? -14.070 -8.296 -1.759 1.00 88.94 99 TRP A O 1
ATOM 760 N N . ALA A 1 100 ? -15.880 -9.250 -0.828 1.00 89.31 100 ALA A N 1
ATOM 761 C CA . ALA A 1 100 ? -16.523 -9.618 -2.089 1.00 89.31 100 ALA A CA 1
ATOM 762 C C . ALA A 1 100 ? -16.916 -8.387 -2.921 1.00 89.31 100 ALA A C 1
ATOM 764 O O . ALA A 1 100 ? -16.685 -8.354 -4.130 1.00 89.31 100 ALA A O 1
ATOM 765 N N . GLN A 1 101 ? -17.459 -7.352 -2.277 1.00 90.25 101 GLN A N 1
ATOM 766 C CA . GLN A 1 101 ? -17.795 -6.095 -2.937 1.00 90.25 101 GLN A CA 1
ATOM 767 C C . GLN A 1 101 ? -16.550 -5.398 -3.489 1.00 90.25 101 GLN A C 1
ATOM 769 O O . GLN A 1 101 ? -16.550 -4.975 -4.643 1.00 90.25 101 GLN A O 1
ATOM 774 N N . GLY A 1 102 ? -15.488 -5.283 -2.688 1.00 87.75 102 GLY A N 1
ATOM 775 C CA . GLY A 1 102 ? -14.239 -4.673 -3.130 1.00 87.75 102 GLY A CA 1
ATOM 776 C C . GLY A 1 102 ? -13.668 -5.403 -4.342 1.00 87.75 102 GLY A C 1
ATOM 777 O O . GLY A 1 102 ? -13.326 -4.776 -5.342 1.00 87.75 102 GLY A O 1
ATOM 778 N N . PHE A 1 103 ? -13.665 -6.735 -4.308 1.00 88.00 103 PHE A N 1
ATOM 779 C CA . PHE A 1 103 ? -13.248 -7.544 -5.447 1.00 88.00 103 PHE A CA 1
ATOM 780 C C . PHE A 1 103 ? -14.096 -7.274 -6.702 1.00 88.00 103 PHE A C 1
ATOM 782 O O . PHE A 1 103 ? -13.540 -7.044 -7.776 1.00 88.00 103 PHE A O 1
ATOM 789 N N . ALA A 1 104 ? -15.425 -7.214 -6.570 1.00 87.81 104 ALA A N 1
ATOM 790 C CA . ALA A 1 104 ? -16.322 -6.909 -7.684 1.00 87.81 104 ALA A CA 1
ATOM 791 C C . ALA A 1 104 ? -16.051 -5.521 -8.295 1.00 87.81 104 ALA A C 1
ATOM 793 O O . ALA A 1 104 ? -15.947 -5.389 -9.513 1.00 87.81 104 ALA A O 1
ATOM 794 N N . VAL A 1 105 ? -15.871 -4.491 -7.463 1.00 85.69 105 VAL A N 1
ATOM 795 C CA . VAL A 1 105 ? -15.603 -3.123 -7.936 1.00 85.69 105 VAL A CA 1
ATOM 796 C C . VAL A 1 105 ? -14.243 -3.018 -8.627 1.00 85.69 105 VAL A C 1
ATOM 798 O O . VAL A 1 105 ? -14.152 -2.328 -9.643 1.00 85.69 105 VAL A O 1
ATOM 801 N N . VAL A 1 106 ? -13.201 -3.703 -8.135 1.00 85.12 106 VAL A N 1
ATOM 802 C CA . VAL A 1 106 ? -11.888 -3.741 -8.810 1.00 85.12 106 VAL A CA 1
ATOM 803 C C . VAL A 1 106 ? -12.006 -4.377 -10.191 1.00 85.12 106 VAL A C 1
ATOM 805 O O . VAL A 1 106 ? -11.474 -3.825 -11.148 1.00 85.12 106 VAL A O 1
ATOM 808 N N . LEU A 1 107 ? -12.732 -5.493 -10.321 1.00 83.69 107 LEU A N 1
ATOM 809 C CA . LEU A 1 107 ? -12.908 -6.163 -11.614 1.00 83.69 107 LEU A CA 1
ATOM 810 C C . LEU A 1 107 ? -13.685 -5.314 -12.628 1.00 83.69 107 LEU A C 1
ATOM 812 O O . LEU A 1 107 ? -13.433 -5.407 -13.827 1.00 83.69 107 LEU A O 1
ATOM 816 N N . MET A 1 108 ? -14.619 -4.487 -12.159 1.00 80.94 108 MET A N 1
ATOM 817 C CA . MET A 1 108 ? -15.402 -3.593 -13.017 1.00 80.94 108 MET A CA 1
ATOM 818 C C . MET A 1 108 ? -14.677 -2.275 -13.328 1.00 80.94 108 MET A C 1
ATOM 820 O O . MET A 1 108 ? -14.987 -1.619 -14.323 1.00 80.94 108 MET A O 1
ATOM 824 N N . SER A 1 109 ? -13.715 -1.866 -12.496 1.00 75.38 109 SER A N 1
ATOM 825 C CA . SER A 1 109 ? -13.027 -0.581 -12.632 1.00 75.38 109 SER A CA 1
ATOM 826 C C . SER A 1 109 ? -11.789 -0.697 -13.516 1.00 75.38 109 SER A C 1
ATOM 828 O O . SER A 1 109 ? -10.687 -0.936 -13.036 1.00 75.38 109 SER A O 1
ATOM 830 N N . GLY A 1 110 ? -11.940 -0.409 -14.809 1.00 65.75 110 GLY A N 1
ATOM 831 C CA . GLY A 1 110 ? -10.810 -0.187 -15.727 1.00 65.75 110 GLY A CA 1
ATOM 832 C C . GLY A 1 110 ? -10.140 1.190 -15.583 1.00 65.75 110 GLY A C 1
ATOM 833 O O . GLY A 1 110 ? -9.428 1.621 -16.483 1.00 65.75 110 GLY A O 1
ATOM 834 N N . SER A 1 111 ? -10.421 1.926 -14.503 1.00 72.12 111 SER A N 1
ATOM 835 C CA . SER A 1 111 ? -10.073 3.340 -14.345 1.00 72.12 111 SER A CA 1
ATOM 836 C C . SER A 1 111 ? -9.584 3.644 -12.921 1.00 72.12 111 SER A C 1
ATOM 838 O O . SER A 1 111 ? -10.092 3.037 -11.973 1.00 72.12 111 SER A O 1
ATOM 840 N N . PRO A 1 112 ? -8.664 4.616 -12.726 1.00 72.31 112 PRO A N 1
ATOM 841 C CA . PRO A 1 112 ? -8.172 5.035 -11.403 1.00 72.31 112 PRO A CA 1
ATOM 842 C C . PRO A 1 112 ? -9.271 5.438 -10.404 1.00 72.31 112 PRO A C 1
ATOM 844 O O . PRO A 1 112 ? -9.057 5.418 -9.193 1.00 72.31 112 PRO A O 1
ATOM 847 N N . TRP A 1 113 ? -10.470 5.753 -10.904 1.00 75.31 113 TRP A N 1
ATOM 848 C CA . TRP A 1 113 ? -11.664 6.043 -10.107 1.00 75.31 113 TRP A CA 1
ATOM 849 C C . TRP A 1 113 ? -12.204 4.843 -9.316 1.00 75.31 113 TRP A C 1
ATOM 851 O O . TRP A 1 113 ? -13.062 5.028 -8.455 1.00 75.31 113 TRP A O 1
ATOM 861 N N . GLY A 1 114 ? -11.685 3.633 -9.540 1.00 79.25 114 GLY A N 1
ATOM 862 C CA . GLY A 1 114 ? -12.085 2.444 -8.790 1.00 79.25 114 GLY A CA 1
ATOM 863 C C . GLY A 1 114 ? -11.844 2.559 -7.285 1.00 79.25 114 GLY A C 1
ATOM 864 O O . GLY A 1 114 ? -12.694 2.141 -6.508 1.00 79.25 114 GLY A O 1
ATOM 865 N N . ILE A 1 115 ? -10.742 3.188 -6.855 1.00 79.12 115 ILE A N 1
ATOM 866 C CA . ILE A 1 115 ? -10.402 3.344 -5.428 1.00 79.12 115 ILE A CA 1
ATOM 867 C C . ILE A 1 115 ? -11.431 4.207 -4.675 1.00 79.12 115 ILE A C 1
ATOM 869 O O . ILE A 1 115 ? -11.977 3.727 -3.678 1.00 79.12 115 ILE A O 1
ATOM 873 N N . PRO A 1 116 ? -11.748 5.447 -5.104 1.00 82.88 116 PRO A N 1
ATOM 874 C CA . PRO A 1 116 ? -12.770 6.240 -4.422 1.00 82.88 116 PRO A CA 1
ATOM 875 C C . PRO A 1 116 ? -14.159 5.589 -4.488 1.00 82.88 116 PRO A C 1
ATOM 877 O O . PRO A 1 116 ? -14.892 5.646 -3.504 1.00 82.88 116 PRO A O 1
ATOM 880 N N . LEU A 1 117 ? -14.505 4.910 -5.588 1.00 82.88 117 LEU A N 1
ATOM 881 C CA . LEU A 1 117 ? -15.756 4.148 -5.704 1.00 82.88 117 LEU A CA 1
ATOM 882 C C . LEU A 1 117 ? -15.840 3.000 -4.694 1.00 82.88 117 LEU A C 1
ATOM 884 O O . LEU A 1 117 ? -16.882 2.812 -4.064 1.00 82.88 117 LEU A O 1
ATOM 888 N N . ILE A 1 118 ? -14.750 2.254 -4.507 1.00 85.44 118 ILE A N 1
ATOM 889 C CA . ILE A 1 118 ? -14.658 1.194 -3.497 1.00 85.44 118 ILE A CA 1
ATOM 890 C C . ILE A 1 118 ? -14.858 1.752 -2.099 1.00 85.44 118 ILE A C 1
ATOM 892 O O . ILE A 1 118 ? -15.585 1.165 -1.304 1.00 85.44 118 ILE A O 1
ATOM 896 N N . LEU A 1 119 ? -14.242 2.897 -1.813 1.00 84.19 119 LEU A N 1
ATOM 897 C CA . LEU A 1 119 ? -14.298 3.509 -0.496 1.00 84.19 119 LEU A CA 1
ATOM 898 C C . LEU A 1 119 ? -15.722 3.984 -0.187 1.00 84.19 119 LEU A C 1
ATOM 900 O O . LEU A 1 119 ? -16.246 3.731 0.895 1.00 84.19 119 LEU A O 1
ATOM 904 N N . LEU A 1 120 ? -16.362 4.630 -1.163 1.00 86.19 120 LEU A N 1
ATOM 905 C CA . LEU A 1 120 ? -17.703 5.188 -1.026 1.00 86.19 120 LEU A CA 1
ATOM 906 C C . LEU A 1 120 ? -18.752 4.073 -0.930 1.00 86.19 120 LEU A C 1
ATOM 908 O O . LEU A 1 120 ? -19.553 4.048 0.004 1.00 86.19 120 LEU A O 1
ATOM 912 N N . SER A 1 121 ? -18.703 3.104 -1.845 1.00 85.44 121 SER A N 1
ATOM 913 C CA . SER A 1 121 ? -19.619 1.962 -1.824 1.00 85.44 121 SER A CA 1
ATOM 914 C C . SER A 1 121 ? -19.400 1.076 -0.595 1.00 85.44 121 SER A C 1
ATOM 916 O O . SER A 1 121 ? -20.371 0.591 -0.016 1.00 85.44 121 SER A O 1
ATOM 918 N N . GLY A 1 122 ? -18.152 0.847 -0.176 1.00 85.25 122 GLY A N 1
ATOM 919 C CA . GLY A 1 122 ? -17.824 0.053 1.010 1.00 85.25 122 GLY A CA 1
ATOM 920 C C . GLY A 1 122 ? -18.282 0.738 2.295 1.00 85.25 122 GLY A C 1
ATOM 921 O O . GLY A 1 122 ? -18.812 0.078 3.182 1.00 85.25 122 GLY A O 1
ATOM 922 N N . GLY A 1 123 ? -18.168 2.069 2.365 1.00 84.19 123 GLY A N 1
ATOM 923 C CA . GLY A 1 123 ? -18.709 2.866 3.466 1.00 84.19 123 GLY A CA 1
ATOM 924 C C . GLY A 1 123 ? -20.232 2.757 3.580 1.00 84.19 123 GLY A C 1
ATOM 925 O O . GLY A 1 123 ? -20.742 2.517 4.671 1.00 84.19 123 GLY A O 1
ATOM 926 N N . ILE A 1 124 ? -20.961 2.854 2.461 1.00 85.12 124 ILE A N 1
ATOM 927 C CA . ILE A 1 124 ? -22.426 2.675 2.445 1.00 85.12 124 ILE A CA 1
ATOM 928 C C . ILE A 1 124 ? -22.800 1.266 2.909 1.00 85.12 124 ILE A C 1
ATOM 930 O O . ILE A 1 124 ? -23.656 1.109 3.779 1.00 85.12 124 ILE A O 1
ATOM 934 N N . LEU A 1 125 ? -22.142 0.240 2.362 1.00 85.12 125 LEU A N 1
ATOM 935 C CA . LEU A 1 125 ? -22.413 -1.147 2.729 1.00 85.12 125 LEU A CA 1
ATOM 936 C C . LEU A 1 125 ? -22.089 -1.414 4.209 1.00 85.12 125 LEU A C 1
ATOM 938 O O . LEU A 1 125 ? -22.834 -2.115 4.892 1.00 85.12 125 LEU A O 1
ATOM 942 N N . GLY A 1 126 ? -21.028 -0.788 4.719 1.00 83.81 126 GLY A N 1
ATOM 943 C CA . GLY A 1 126 ? -20.652 -0.807 6.127 1.00 83.81 126 GLY A CA 1
ATOM 944 C C . GLY A 1 126 ? -21.689 -0.158 7.043 1.00 83.81 126 GLY A C 1
ATOM 945 O O . GLY A 1 126 ? -21.909 -0.674 8.125 1.00 83.81 126 GLY A O 1
ATOM 946 N N . ILE A 1 127 ? -22.377 0.908 6.625 1.00 83.00 127 ILE A N 1
ATOM 947 C CA . ILE A 1 127 ? -23.460 1.520 7.422 1.00 83.00 127 ILE A CA 1
ATOM 948 C C . ILE A 1 127 ? -24.709 0.630 7.418 1.00 83.00 127 ILE A C 1
ATOM 950 O O . ILE A 1 127 ? -25.350 0.461 8.450 1.00 83.00 127 ILE A O 1
ATOM 954 N N . VAL A 1 128 ? -25.045 0.038 6.269 1.00 81.69 128 VAL A N 1
ATOM 955 C CA . VAL A 1 128 ? -26.256 -0.785 6.111 1.00 81.69 128 VAL A CA 1
ATOM 956 C C . VAL A 1 128 ? -26.138 -2.132 6.833 1.00 81.69 128 VAL A C 1
ATOM 958 O O . VAL A 1 128 ? -27.116 -2.593 7.416 1.00 81.69 128 VAL A O 1
ATOM 961 N N . LEU A 1 129 ? -24.960 -2.770 6.813 1.00 78.00 129 LEU A N 1
ATOM 962 C CA . LEU A 1 129 ? -24.720 -4.056 7.487 1.00 78.00 129 LEU A CA 1
ATOM 963 C C . LEU A 1 129 ? -24.025 -3.924 8.857 1.00 78.00 129 LEU A C 1
ATOM 965 O O . LEU A 1 129 ? -23.940 -4.912 9.589 1.00 78.00 129 LEU A O 1
ATOM 969 N N . GLY A 1 130 ? -23.527 -2.734 9.207 1.00 67.31 130 GLY A N 1
ATOM 970 C CA . GLY A 1 130 ? -22.663 -2.450 10.366 1.00 67.31 130 GLY A CA 1
ATOM 971 C C . GLY A 1 130 ? -23.281 -2.637 11.739 1.00 67.31 130 GLY A C 1
ATOM 972 O O . GLY A 1 130 ? -22.556 -2.628 12.729 1.00 67.31 130 GLY A O 1
ATOM 973 N N . ASP A 1 131 ? -24.584 -2.888 11.810 1.00 59.25 131 ASP A N 1
ATOM 974 C CA . ASP A 1 131 ? -25.314 -3.065 13.068 1.00 59.25 131 ASP A CA 1
ATOM 975 C C . ASP A 1 131 ? -24.799 -4.265 13.902 1.00 59.25 131 ASP A C 1
ATOM 977 O O . ASP A 1 131 ? -25.037 -4.361 15.103 1.00 59.25 131 ASP A O 1
ATOM 981 N N . SER A 1 132 ? -24.026 -5.174 13.288 1.00 52.56 132 SER A N 1
ATOM 982 C CA . SER A 1 132 ? -23.412 -6.339 13.956 1.00 52.56 132 SER A CA 1
ATOM 983 C C . SER A 1 132 ? -22.029 -6.087 14.580 1.00 52.56 132 SER A C 1
ATOM 985 O O . SER A 1 132 ? -21.510 -6.961 15.274 1.00 52.56 132 SER A O 1
ATOM 987 N N . GLN A 1 133 ? -21.411 -4.925 14.358 1.00 52.22 133 GLN A N 1
ATOM 988 C CA . GLN A 1 133 ? -20.177 -4.520 15.038 1.00 52.22 133 GLN A CA 1
ATOM 989 C C . GLN A 1 133 ? -20.512 -3.320 15.912 1.00 52.22 133 GLN A C 1
ATOM 991 O O . GLN A 1 133 ? -20.251 -2.172 15.566 1.00 52.22 133 GLN A O 1
ATOM 996 N N . LYS A 1 134 ? -21.149 -3.601 17.052 1.00 46.66 134 LYS A N 1
ATOM 997 C CA . LYS A 1 134 ? -21.319 -2.626 18.123 1.00 46.66 134 LYS A CA 1
ATOM 998 C C . LYS A 1 134 ? -19.916 -2.229 18.578 1.00 46.66 134 LYS A C 1
ATOM 1000 O O . LYS A 1 134 ? -19.297 -2.949 19.357 1.00 46.66 134 LYS A O 1
ATOM 1005 N N . SER A 1 135 ? -19.404 -1.138 18.016 1.00 49.91 135 SER A N 1
ATOM 1006 C CA . SER A 1 135 ? -18.186 -0.476 18.462 1.00 49.91 135 SER A CA 1
ATOM 1007 C C . SER A 1 135 ? -18.223 -0.414 19.982 1.00 49.91 135 SER A C 1
ATOM 1009 O O . SER A 1 135 ? -19.230 0.021 20.551 1.00 49.91 135 SER A O 1
ATOM 1011 N N . GLU A 1 136 ? -17.165 -0.885 20.644 1.00 40.22 136 GLU A N 1
ATOM 1012 C CA . GLU A 1 136 ? -16.991 -0.618 22.069 1.00 40.22 136 GLU A CA 1
ATOM 1013 C C . GLU A 1 136 ? -17.247 0.879 22.311 1.00 40.22 136 GLU A C 1
ATOM 1015 O O . GLU A 1 136 ? -16.808 1.704 21.497 1.00 40.22 136 GLU A O 1
ATOM 1020 N N . PRO A 1 137 ? -18.001 1.249 23.364 1.00 41.19 137 PRO A N 1
ATOM 1021 C CA . PRO A 1 137 ? -18.270 2.642 23.660 1.00 41.19 137 PRO A CA 1
ATOM 1022 C C . PRO A 1 137 ? -16.936 3.273 24.047 1.00 41.19 137 PRO A C 1
ATOM 1024 O O . PRO A 1 137 ? -16.452 3.131 25.167 1.00 41.19 137 PRO A O 1
ATOM 1027 N N . ASN A 1 138 ? 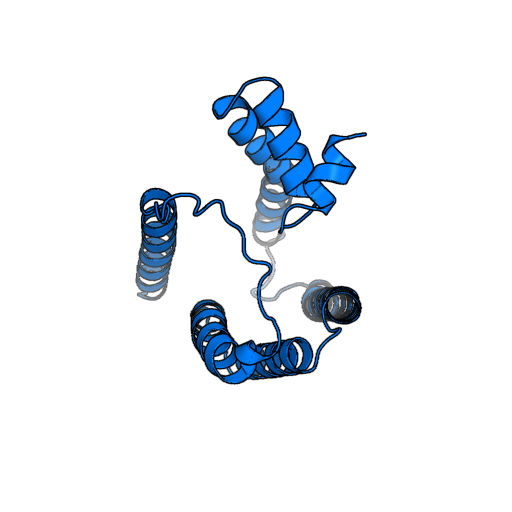-16.284 3.909 23.080 1.00 43.53 138 ASN A N 1
ATOM 1028 C CA . ASN A 1 138 ? -15.083 4.674 23.333 1.00 43.53 138 ASN A CA 1
ATOM 1029 C C . ASN A 1 138 ? -15.547 6.004 23.929 1.00 43.53 138 ASN A C 1
ATOM 1031 O O . ASN A 1 138 ? -15.804 6.967 23.209 1.00 43.53 138 ASN A O 1
ATOM 1035 N N . ASP A 1 139 ? -15.677 6.030 25.256 1.00 44.66 139 ASP A N 1
ATOM 1036 C CA . ASP A 1 139 ? -16.026 7.203 26.075 1.00 44.66 139 ASP A CA 1
ATOM 1037 C C . ASP A 1 139 ? -14.968 8.324 26.031 1.00 44.66 139 ASP A C 1
ATOM 1039 O O . ASP A 1 139 ? -14.997 9.270 26.812 1.00 44.66 139 ASP A O 1
ATOM 1043 N N . ASN A 1 140 ? -14.053 8.281 25.065 1.00 45.66 140 ASN A N 1
ATOM 1044 C CA . ASN A 1 140 ? -13.245 9.415 24.671 1.00 45.66 140 ASN A CA 1
ATOM 1045 C C . ASN A 1 140 ? -13.574 9.722 23.217 1.00 45.66 140 ASN A C 1
ATOM 1047 O O . ASN A 1 140 ? -12.916 9.238 22.294 1.00 45.66 140 ASN A O 1
ATOM 1051 N N . VAL A 1 141 ? -14.601 10.550 23.017 1.00 51.84 141 VAL A N 1
ATOM 1052 C CA . VAL A 1 141 ? -14.804 11.271 21.760 1.00 51.84 141 VAL A CA 1
ATOM 1053 C C . VAL A 1 141 ? -13.544 12.108 21.537 1.00 51.84 141 VAL A C 1
ATOM 1055 O O . VAL A 1 141 ? -13.440 13.246 21.993 1.00 51.84 141 VAL A O 1
ATOM 1058 N N . VAL A 1 142 ? -12.541 11.525 20.876 1.00 53.66 142 VAL A N 1
ATOM 1059 C CA . VAL A 1 142 ? -11.435 12.275 20.291 1.00 53.66 142 VAL A CA 1
ATOM 1060 C C . VAL A 1 142 ? -12.118 13.253 19.352 1.00 53.66 142 VAL A C 1
ATOM 1062 O O . VAL A 1 142 ? -12.769 12.841 18.391 1.00 53.66 142 VAL A O 1
ATOM 1065 N N . GLY A 1 143 ? -12.079 14.533 19.728 1.00 46.56 143 GLY A N 1
ATOM 1066 C CA . GLY A 1 143 ? -12.822 15.591 19.063 1.00 46.56 143 GLY A CA 1
ATOM 1067 C C . GLY A 1 143 ? -12.690 15.466 17.553 1.00 46.56 143 GLY A C 1
ATOM 1068 O O . GLY A 1 143 ? -11.591 15.259 17.042 1.00 46.56 143 GLY A O 1
ATOM 1069 N N . ASN A 1 144 ? -13.833 15.565 16.874 1.00 53.19 144 ASN A N 1
ATOM 1070 C CA . ASN A 1 144 ? -14.008 15.485 15.430 1.00 53.19 144 ASN A CA 1
ATOM 1071 C C . ASN A 1 144 ? -13.246 16.611 14.707 1.00 53.19 144 ASN A C 1
ATOM 1073 O O . ASN A 1 144 ? -13.837 17.516 14.124 1.00 53.19 144 ASN A O 1
ATOM 1077 N N . SER A 1 145 ? -11.920 16.589 14.753 1.00 52.72 145 SER A N 1
ATOM 1078 C CA . SER A 1 145 ? -11.073 17.326 13.835 1.00 52.72 145 SER A CA 1
ATOM 1079 C C . SER A 1 145 ? -10.674 16.348 12.745 1.00 52.72 145 SER A C 1
ATOM 1081 O O . SER A 1 145 ? -9.552 15.851 12.688 1.00 52.72 145 SER A O 1
ATOM 1083 N N . PHE A 1 146 ? -11.639 16.047 11.866 1.00 56.38 146 PHE A N 1
ATOM 1084 C CA . PHE A 1 146 ? -11.319 15.466 10.568 1.00 56.38 146 PHE A CA 1
ATOM 1085 C C . PHE A 1 146 ? -10.132 16.268 10.015 1.00 56.38 146 PHE A C 1
ATOM 1087 O O . PHE A 1 146 ? -10.250 17.495 9.926 1.00 56.38 146 PHE A O 1
ATOM 1094 N N . PRO A 1 147 ? -8.966 15.651 9.759 1.00 65.06 147 PRO A N 1
ATOM 1095 C CA . PRO A 1 147 ? -7.752 16.383 9.436 1.00 65.06 147 PRO A CA 1
ATOM 1096 C C . PRO A 1 147 ? -7.857 16.923 8.008 1.00 65.06 147 PRO A C 1
ATOM 1098 O O . PRO A 1 147 ? -7.271 16.392 7.063 1.00 65.06 147 PRO A O 1
ATOM 1101 N N . TRP A 1 148 ? -8.627 18.004 7.864 1.00 70.38 148 TRP A N 1
ATOM 1102 C CA . TRP A 1 148 ? -8.975 18.662 6.610 1.00 70.38 148 TRP A CA 1
ATOM 1103 C C . TRP A 1 148 ? -7.734 18.997 5.794 1.00 70.38 148 TRP A C 1
ATOM 1105 O O . TRP A 1 148 ? -7.774 18.879 4.579 1.00 70.38 148 TRP A O 1
ATOM 1115 N N . GLY A 1 149 ? -6.614 19.317 6.449 1.00 72.50 149 GLY A N 1
ATOM 1116 C CA . GLY A 1 149 ? -5.340 19.566 5.776 1.00 72.50 149 GLY A CA 1
ATOM 1117 C C . GLY A 1 149 ? -4.790 18.360 5.007 1.00 72.50 149 GLY A C 1
ATOM 1118 O O . GLY A 1 149 ? -4.280 18.534 3.909 1.00 72.50 149 GLY A O 1
ATOM 1119 N N . ILE A 1 150 ? -4.912 17.135 5.530 1.00 69.94 150 ILE A N 1
ATOM 1120 C CA . ILE A 1 150 ? -4.448 15.929 4.822 1.00 69.94 150 ILE A CA 1
ATOM 1121 C C . ILE A 1 150 ? -5.423 15.565 3.700 1.00 69.94 150 ILE A C 1
ATOM 1123 O O . ILE A 1 150 ? -4.999 15.178 2.611 1.00 69.94 150 ILE A O 1
ATOM 1127 N N . PHE A 1 151 ? -6.723 15.741 3.938 1.00 75.31 151 PHE A N 1
ATOM 1128 C CA . PHE A 1 151 ? -7.748 15.500 2.927 1.00 75.31 151 PHE A CA 1
ATOM 1129 C C . PHE A 1 151 ? -7.622 16.457 1.732 1.00 75.31 151 PHE A C 1
ATOM 1131 O O . PHE A 1 151 ? -7.624 16.008 0.587 1.00 75.31 151 PHE A O 1
ATOM 1138 N N . THR A 1 152 ? -7.441 17.759 1.969 1.00 77.69 152 THR A N 1
ATOM 1139 C CA . THR A 1 152 ? -7.266 18.744 0.888 1.00 77.69 152 THR A CA 1
ATOM 1140 C C . THR A 1 152 ? -5.960 18.538 0.131 1.00 77.69 152 THR A C 1
ATOM 1142 O O . THR A 1 152 ? -5.940 18.704 -1.086 1.00 77.69 152 THR A O 1
ATOM 1145 N N . LEU A 1 153 ? -4.892 18.105 0.808 1.00 78.25 153 LEU A N 1
ATOM 1146 C CA . LEU A 1 153 ? -3.625 17.740 0.171 1.00 78.25 153 LEU A CA 1
ATOM 1147 C C . LEU A 1 153 ? -3.810 16.528 -0.761 1.00 78.25 153 LEU A C 1
ATOM 1149 O O . LEU A 1 153 ? -3.393 16.568 -1.917 1.00 78.25 153 LEU A O 1
ATOM 1153 N N . PHE A 1 154 ? -4.505 15.484 -0.302 1.00 74.50 154 PHE A N 1
ATOM 1154 C CA . PHE A 1 154 ? -4.810 14.307 -1.120 1.00 74.50 154 PHE A CA 1
ATOM 1155 C C . PHE A 1 154 ? -5.667 14.654 -2.349 1.00 74.50 154 PHE A C 1
ATOM 1157 O O . PHE A 1 154 ? -5.339 14.263 -3.473 1.00 74.50 154 PHE A O 1
ATOM 1164 N N . VAL A 1 155 ? -6.731 15.442 -2.163 1.00 81.38 155 VAL A N 1
ATOM 1165 C CA . VAL A 1 155 ? -7.588 15.920 -3.263 1.00 81.38 155 VAL A CA 1
ATOM 1166 C C . VAL A 1 155 ? -6.801 16.815 -4.228 1.00 81.38 155 VAL A C 1
ATOM 1168 O O . VAL A 1 155 ? -6.961 16.706 -5.443 1.00 81.38 155 VAL A O 1
ATOM 1171 N N . GLY A 1 156 ? -5.901 17.6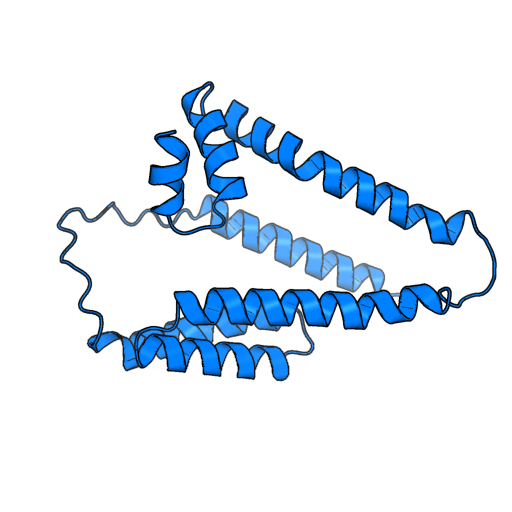54 -3.712 1.00 81.31 156 GLY A N 1
ATOM 1172 C CA . GLY A 1 156 ? -5.026 18.503 -4.516 1.00 81.31 156 GLY A CA 1
ATOM 1173 C C . GLY A 1 156 ? -4.057 17.701 -5.384 1.00 81.31 156 GLY A C 1
ATOM 1174 O O . GLY A 1 156 ? -3.990 17.933 -6.591 1.00 81.31 156 GLY A O 1
ATOM 1175 N N . ILE A 1 157 ? -3.352 16.716 -4.815 1.00 79.50 157 ILE A N 1
ATOM 1176 C CA . ILE A 1 157 ? -2.420 15.857 -5.569 1.00 79.50 157 ILE A CA 1
ATOM 1177 C C . ILE A 1 157 ? -3.161 15.080 -6.656 1.00 79.50 157 ILE A C 1
ATOM 1179 O O . ILE A 1 157 ? -2.717 15.054 -7.803 1.00 79.50 157 ILE A O 1
ATOM 1183 N N . THR A 1 158 ? -4.292 14.463 -6.314 1.00 76.25 158 THR A N 1
ATOM 1184 C CA . THR A 1 158 ? -5.066 13.650 -7.265 1.00 76.25 158 THR A CA 1
ATOM 1185 C C . THR A 1 158 ? -5.650 14.496 -8.393 1.00 76.25 158 THR A C 1
ATOM 1187 O O . THR A 1 158 ? -5.547 14.104 -9.554 1.00 76.25 158 THR A O 1
ATOM 1190 N N . SER A 1 159 ? -6.161 15.691 -8.086 1.00 77.56 159 SER A N 1
ATOM 1191 C CA . SER A 1 159 ? -6.664 16.628 -9.099 1.00 77.56 159 SER A CA 1
ATOM 1192 C C . SER A 1 159 ? -5.542 17.145 -10.000 1.00 77.56 159 SER A C 1
ATOM 1194 O O . SER A 1 159 ? -5.701 17.193 -11.216 1.00 77.56 159 SER A O 1
ATOM 1196 N N . THR A 1 160 ? -4.381 17.474 -9.429 1.00 77.19 160 THR A N 1
ATOM 1197 C CA . THR A 1 160 ? -3.222 17.959 -10.198 1.00 77.19 160 THR A CA 1
ATOM 1198 C C . THR A 1 160 ? -2.668 16.866 -11.111 1.00 77.19 160 THR A C 1
ATOM 1200 O O . THR A 1 160 ? -2.366 17.127 -12.272 1.00 77.19 160 THR A O 1
ATOM 1203 N N . CYS A 1 161 ? -2.594 15.625 -10.622 1.00 73.56 161 CYS A N 1
ATOM 1204 C CA . CYS A 1 161 ? -2.178 14.470 -11.415 1.00 73.56 161 CYS A CA 1
ATOM 1205 C C . CYS A 1 161 ? -3.174 14.177 -12.552 1.00 73.56 161 CYS A C 1
ATOM 1207 O O . CYS A 1 161 ? -2.765 13.970 -13.691 1.00 73.56 161 CYS A O 1
ATOM 1209 N N . TRP A 1 162 ? -4.482 14.254 -12.280 1.00 77.38 162 TRP A N 1
ATOM 1210 C CA . TRP A 1 162 ? -5.526 14.105 -13.299 1.00 77.38 162 TRP A CA 1
ATOM 1211 C C . TRP A 1 162 ? -5.430 15.172 -14.399 1.00 77.38 162 TRP A C 1
ATOM 1213 O O . TRP A 1 162 ? -5.522 14.860 -15.586 1.00 77.38 162 TRP A O 1
ATOM 1223 N N . ILE A 1 163 ? -5.187 16.428 -14.014 1.00 78.81 163 ILE A N 1
ATOM 1224 C CA . ILE A 1 163 ? -4.980 17.539 -14.950 1.00 78.81 163 ILE A CA 1
ATOM 1225 C C . ILE A 1 163 ? -3.709 17.311 -15.781 1.00 78.81 163 ILE A C 1
ATOM 1227 O O . ILE A 1 163 ? -3.743 17.469 -16.998 1.00 78.81 163 ILE A O 1
ATOM 1231 N N . ALA A 1 164 ? -2.609 16.873 -15.165 1.00 73.81 164 ALA A N 1
ATOM 1232 C CA . ALA A 1 164 ? -1.374 16.560 -15.883 1.00 73.81 164 ALA A CA 1
ATOM 1233 C C . ALA A 1 164 ? -1.557 15.416 -16.900 1.00 73.81 164 ALA A C 1
ATOM 1235 O O . ALA A 1 164 ? -1.030 15.493 -18.010 1.00 73.81 164 ALA A O 1
ATOM 1236 N N . MET A 1 165 ? -2.355 14.394 -16.567 1.00 70.31 165 MET A N 1
ATOM 1237 C CA . MET A 1 165 ? -2.685 13.312 -17.502 1.00 70.31 165 MET A CA 1
ATOM 1238 C C . MET A 1 165 ? -3.512 13.806 -18.698 1.00 70.31 165 MET A C 1
ATOM 1240 O O . MET A 1 165 ? -3.241 13.390 -19.823 1.00 70.31 165 MET A O 1
ATOM 1244 N N . GLN A 1 166 ? -4.457 14.731 -18.489 1.00 70.50 166 GLN A N 1
ATOM 1245 C CA . GLN A 1 166 ? -5.212 15.379 -19.574 1.00 70.50 166 GLN A CA 1
ATOM 1246 C C . GLN A 1 166 ? -4.297 16.162 -20.528 1.00 70.50 166 GLN A C 1
ATOM 1248 O O . GLN A 1 166 ? -4.459 16.062 -21.740 1.00 70.50 166 GLN A O 1
ATOM 1253 N N . PHE A 1 167 ? -3.291 16.874 -20.008 1.00 64.06 167 PHE A N 1
ATOM 1254 C CA . PHE A 1 167 ? -2.315 17.584 -20.845 1.00 64.06 167 PHE A CA 1
ATOM 1255 C C . PHE A 1 167 ? -1.355 16.650 -21.597 1.00 64.06 167 PHE A C 1
ATOM 1257 O O . PHE A 1 167 ? -0.938 16.985 -22.698 1.00 64.06 167 PHE A O 1
ATOM 1264 N N . SER A 1 168 ? -1.036 15.470 -21.054 1.00 57.00 168 SER A N 1
ATOM 1265 C CA . SER A 1 168 ? -0.201 14.469 -21.745 1.00 57.00 168 SER A CA 1
ATOM 1266 C C . SER A 1 168 ? -0.918 13.705 -22.872 1.00 57.00 168 SER A C 1
ATOM 1268 O O . SER A 1 168 ? -0.266 13.010 -23.645 1.00 57.00 168 SER A O 1
ATOM 1270 N N . LEU A 1 169 ? -2.251 13.811 -22.951 1.00 50.38 169 LEU A N 1
ATOM 1271 C CA . LEU A 1 169 ? -3.108 13.149 -23.946 1.00 50.38 169 LEU A CA 1
ATOM 1272 C C . LEU A 1 169 ? -3.495 14.060 -25.124 1.00 50.38 169 LEU A C 1
ATOM 1274 O O . LEU A 1 169 ? -4.210 13.617 -26.023 1.00 50.38 169 LEU A O 1
ATOM 1278 N N . ILE A 1 170 ? -3.038 15.314 -25.130 1.00 47.38 170 ILE A N 1
ATOM 1279 C CA . ILE A 1 170 ? -3.241 16.253 -26.236 1.00 47.38 170 ILE A CA 1
ATOM 1280 C C . ILE A 1 170 ? -1.954 16.232 -27.084 1.00 47.38 170 ILE A C 1
ATOM 1282 O O . ILE A 1 170 ? -0.907 16.599 -26.549 1.00 47.38 170 ILE A O 1
ATOM 1286 N N . PRO A 1 171 ? -1.999 15.737 -28.339 1.00 51.22 171 PRO A N 1
ATOM 1287 C CA . PRO A 1 171 ? -0.830 15.635 -29.216 1.00 51.22 171 PRO A CA 1
ATOM 1288 C C . PRO A 1 171 ? -0.269 16.996 -29.643 1.00 51.22 171 PRO A C 1
ATOM 1290 O O . PRO A 1 171 ? -1.051 17.974 -29.711 1.00 51.22 171 PRO A O 1
#